Protein AF-A0A922ZWY3-F1 (afdb_monomer)

Sequence (122 aa):
MMSTFEQLGGADGIRAFVDELTVRIDADPVLGPMFAAVDLLLLNQHREQYFAAVLGGPEGYSGRGLREAHASLSLTDDAYDRFLRIVDETLTHLGANATAAIEVRALLERLRLVIVSPGPRA

Nearest PDB structures (foldseek):
  7tt9-assembly1_A  TM=9.669E-01  e=1.645E-06  Shewanella benthica KT99
  8tls-ass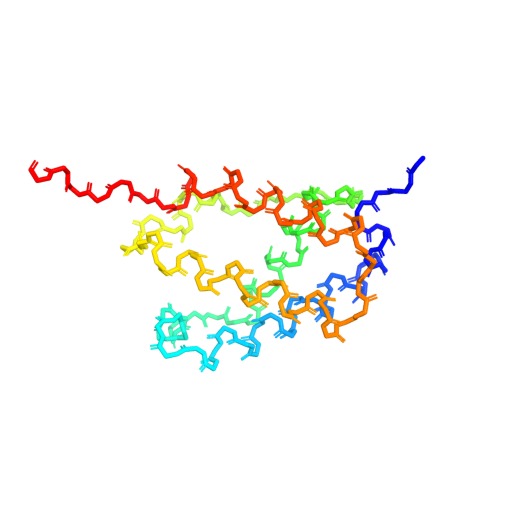embly2_B  TM=9.648E-01  e=1.645E-06  Shewanella benthica KT99
  8uzu-assembly1_D  TM=9.675E-01  e=1.823E-06  Shewanella benthica KT99
  8ugz-assembly1_B  TM=9.674E-01  e=3.209E-06  Shewanella benthica KT99
  8ugz-assembly1_A  TM=9.659E-01  e=3.209E-06  Shewanella benthica KT99

Solvent-accessible surface area (backbone atoms only — not comparable to full-atom values): 6994 Å² total; per-residue (Å²): 134,84,38,49,22,58,63,48,54,34,72,66,28,41,45,54,48,47,56,52,40,48,57,55,40,57,70,32,90,75,58,20,71,78,47,75,88,53,64,60,70,64,48,46,55,53,48,35,39,42,52,34,27,78,30,61,37,97,52,78,64,83,72,79,55,63,42,70,74,32,64,87,50,91,44,44,71,71,59,49,52,52,51,52,51,49,49,54,53,40,37,56,73,73,63,48,48,71,68,43,48,52,52,53,49,57,51,53,58,66,44,40,80,52,42,37,56,83,67,83,82,126

pLDDT: mean 92.51, std 10.66, range [39.66, 98.69]

Radius of gyration: 14.21 Å; Cα contacts (8 Å, |Δi|>4): 113; chains: 1; bounding box: 39×29×36 Å

Mean predicted aligned error: 3.7 Å

Foldseek 3Di:
DDFLCVLLPHLVSLLLLLVQLLVLQCPDPVRNVVCPPPPSVVVSVLSSQPCCQVRDHPHHHDDDDQLVVQVVPQDDPVNLVSSLVSSLVSCVVSVRDPVSNVVVSVVSVVCCPSRNDPDPDD

Secondary structure (DSSP, 8-state):
---HHHHTTHHHHHHHHHHHHHHHHHHSTTTGGGGTTS-HHHHHHHHHHHHHHHTT-SSPP-S--HHHHHTTS---HHHHHHHHHHHHHHHHHTT--HHHHHHHHHHHHHHHHHHSPPPP--

Structure (mmCIF, N/CA/C/O backbone):
data_AF-A0A922ZWY3-F1
#
_entry.id   AF-A0A922ZWY3-F1
#
loop_
_atom_site.group_PDB
_atom_site.id
_atom_site.type_symbol
_atom_site.label_atom_id
_atom_site.label_alt_id
_atom_site.label_comp_id
_atom_site.label_asym_id
_atom_site.label_entity_id
_atom_site.label_seq_id
_atom_site.pdbx_PDB_ins_code
_atom_site.Cartn_x
_atom_site.Cartn_y
_atom_site.Cartn_z
_atom_site.occupancy
_atom_site.B_iso_or_equiv
_atom_site.auth_seq_id
_atom_site.auth_comp_id
_atom_site.auth_asym_id
_atom_site.auth_atom_id
_atom_site.pdbx_PDB_model_num
ATOM 1 N N . MET A 1 1 ? -9.705 7.623 20.790 1.00 76.38 1 MET A N 1
ATOM 2 C CA . MET A 1 1 ? -9.785 7.847 19.331 1.00 76.38 1 MET A CA 1
ATOM 3 C C . MET A 1 1 ? -9.458 6.516 18.683 1.00 76.38 1 MET A C 1
ATOM 5 O O . MET A 1 1 ? -8.556 5.867 19.195 1.00 76.38 1 MET A O 1
ATOM 9 N N . MET A 1 2 ? -10.224 6.084 17.679 1.00 88.56 2 MET A N 1
ATOM 10 C CA . MET A 1 2 ? -10.000 4.788 17.021 1.00 88.56 2 MET A CA 1
ATOM 11 C C . MET A 1 2 ? -8.757 4.858 16.129 1.00 88.56 2 MET A C 1
ATOM 13 O O . MET A 1 2 ? -8.528 5.894 15.498 1.00 88.56 2 MET A O 1
ATOM 17 N N . SER A 1 3 ? -7.967 3.788 16.072 1.00 96.25 3 SER A N 1
ATOM 18 C CA . SER A 1 3 ? -6.816 3.711 15.165 1.00 96.25 3 SER A CA 1
ATOM 19 C C . SER A 1 3 ? -7.267 3.648 13.703 1.00 96.25 3 SER A C 1
ATOM 21 O O . SER A 1 3 ? -8.408 3.287 13.407 1.00 96.25 3 SER A O 1
ATOM 23 N N . THR A 1 4 ? -6.384 3.988 12.761 1.00 97.31 4 THR A N 1
ATOM 24 C CA . THR A 1 4 ? -6.675 3.853 11.324 1.00 97.31 4 THR A CA 1
ATOM 25 C C . THR A 1 4 ? -7.004 2.401 10.967 1.00 97.31 4 THR A C 1
ATOM 27 O O . THR A 1 4 ? -7.908 2.147 10.179 1.00 97.31 4 THR A O 1
ATOM 30 N N . PHE A 1 5 ? -6.330 1.440 11.607 1.00 97.88 5 PHE A N 1
ATOM 31 C CA . PHE A 1 5 ? -6.639 0.014 11.512 1.00 97.88 5 PHE A CA 1
ATOM 32 C C . PHE A 1 5 ? -8.096 -0.291 11.890 1.00 97.88 5 PHE A C 1
ATOM 34 O O . PHE A 1 5 ? -8.812 -0.921 11.114 1.00 97.88 5 PHE A O 1
ATOM 41 N N . GLU A 1 6 ? -8.571 0.192 13.042 1.00 97.56 6 GLU A N 1
ATOM 42 C CA . GLU A 1 6 ? -9.967 0.006 13.465 1.00 97.56 6 GLU A CA 1
ATOM 43 C C . GLU A 1 6 ? -10.948 0.703 12.512 1.00 97.56 6 GLU A C 1
ATOM 45 O O . GLU A 1 6 ? -11.990 0.144 12.173 1.00 97.56 6 GLU A O 1
ATOM 50 N N . GLN A 1 7 ? -10.599 1.899 12.031 1.00 96.81 7 GLN A N 1
ATOM 51 C CA . GLN A 1 7 ? -11.409 2.659 11.077 1.00 96.81 7 GLN A CA 1
ATOM 52 C C . GLN A 1 7 ? -11.548 1.979 9.708 1.00 96.81 7 GLN A C 1
ATOM 54 O O . GLN A 1 7 ? -12.547 2.203 9.025 1.00 96.81 7 GLN A O 1
ATOM 59 N N . LEU A 1 8 ? -10.568 1.165 9.309 1.00 97.12 8 LEU A N 1
ATOM 60 C CA . LEU A 1 8 ? -10.614 0.362 8.087 1.00 97.12 8 LEU A CA 1
ATOM 61 C C . LEU A 1 8 ? -11.337 -0.978 8.271 1.00 97.12 8 LEU A C 1
ATOM 63 O O . LEU A 1 8 ? -11.495 -1.698 7.294 1.00 97.12 8 LEU A O 1
ATOM 67 N N . GLY A 1 9 ? -11.801 -1.312 9.480 1.00 96.88 9 GLY A N 1
ATOM 68 C CA . GLY A 1 9 ? -12.486 -2.579 9.762 1.00 96.88 9 GLY A CA 1
ATOM 69 C C . GLY A 1 9 ? -11.584 -3.660 10.362 1.00 96.88 9 GLY A C 1
ATOM 70 O O . GLY A 1 9 ? -11.920 -4.842 10.319 1.00 96.88 9 GLY A O 1
ATOM 71 N N . GLY A 1 10 ? -10.438 -3.280 10.928 1.00 97.38 10 GLY A N 1
ATOM 72 C CA . GLY A 1 10 ? -9.515 -4.205 11.575 1.00 97.38 10 GLY A CA 1
ATOM 73 C C . GLY A 1 10 ? -8.886 -5.195 10.594 1.00 97.38 10 GLY A C 1
ATOM 74 O O . GLY A 1 10 ? -8.611 -4.856 9.445 1.00 97.38 10 GLY A O 1
ATOM 75 N N . ALA A 1 11 ? -8.637 -6.425 11.047 1.00 97.19 11 ALA A N 1
ATOM 76 C CA . ALA A 1 11 ? -7.905 -7.425 10.267 1.00 97.19 11 ALA A CA 1
ATOM 77 C C . ALA A 1 11 ? -8.601 -7.767 8.939 1.00 97.19 11 ALA A C 1
ATOM 79 O O . ALA A 1 11 ? -7.946 -7.795 7.899 1.00 97.19 11 ALA A O 1
ATOM 80 N N . ASP A 1 12 ? -9.925 -7.947 8.959 1.00 97.94 12 ASP A N 1
ATOM 81 C CA . ASP A 1 12 ? -10.707 -8.245 7.753 1.00 97.94 12 ASP A CA 1
ATOM 82 C C . ASP A 1 12 ? -10.676 -7.076 6.759 1.00 97.94 12 ASP A C 1
ATOM 84 O O . ASP A 1 12 ? -10.556 -7.279 5.551 1.00 97.94 12 ASP A O 1
ATOM 88 N N . GLY A 1 13 ? -10.708 -5.845 7.273 1.00 98.12 13 GLY A N 1
ATOM 89 C CA . GLY A 1 13 ? -10.561 -4.629 6.480 1.00 98.12 13 GLY A CA 1
ATOM 90 C C . GLY A 1 13 ? -9.198 -4.501 5.804 1.00 98.12 13 GLY A C 1
ATOM 91 O O . GLY A 1 13 ? -9.115 -4.198 4.614 1.00 98.12 13 GLY A O 1
ATOM 92 N N . ILE A 1 14 ? -8.119 -4.786 6.539 1.00 98.38 14 ILE A N 1
ATOM 93 C CA . ILE A 1 14 ? -6.758 -4.803 5.988 1.00 98.38 14 ILE A CA 1
ATOM 94 C C . ILE A 1 14 ? -6.603 -5.891 4.929 1.00 98.38 14 ILE A C 1
ATOM 96 O O . ILE A 1 14 ? -6.012 -5.633 3.882 1.00 98.38 14 ILE A O 1
ATOM 100 N N . ARG A 1 15 ? -7.156 -7.082 5.166 1.00 98.31 15 ARG A N 1
ATOM 101 C CA . ARG A 1 15 ? -7.142 -8.164 4.182 1.00 98.31 15 ARG A CA 1
ATOM 102 C C . ARG A 1 15 ? -7.858 -7.760 2.896 1.00 98.31 15 ARG A C 1
ATOM 104 O O . ARG A 1 15 ? -7.272 -7.860 1.825 1.00 98.31 15 ARG A O 1
ATOM 111 N N . ALA A 1 16 ? -9.075 -7.222 3.003 1.00 98.50 16 ALA A N 1
ATOM 112 C CA . ALA A 1 16 ? -9.819 -6.724 1.847 1.00 98.50 16 ALA A CA 1
ATOM 113 C C . ALA A 1 16 ? -9.047 -5.624 1.099 1.00 98.50 16 ALA A C 1
ATOM 115 O O . ALA A 1 16 ? -8.996 -5.630 -0.130 1.00 98.50 16 ALA A O 1
ATOM 116 N N . PHE A 1 17 ? -8.397 -4.715 1.833 1.00 98.50 17 PHE A N 1
ATOM 117 C CA . PHE A 1 17 ? -7.520 -3.697 1.261 1.00 98.50 17 PHE A CA 1
ATOM 118 C C . PHE A 1 17 ? -6.346 -4.301 0.487 1.00 98.50 17 PHE A C 1
ATOM 120 O O . PHE A 1 17 ? -6.100 -3.887 -0.642 1.00 98.50 17 PHE A O 1
ATOM 127 N N . VAL A 1 18 ? -5.636 -5.280 1.047 1.00 98.44 18 VAL A N 1
ATOM 128 C CA . VAL A 1 18 ? -4.471 -5.901 0.399 1.00 98.44 18 VAL A CA 1
ATOM 129 C C . VAL A 1 18 ? -4.865 -6.745 -0.813 1.00 98.44 18 VAL A C 1
ATOM 131 O O . VAL A 1 18 ? -4.189 -6.666 -1.844 1.00 98.44 18 VAL A O 1
ATOM 134 N N . ASP A 1 19 ? -5.946 -7.516 -0.718 1.00 98.25 19 ASP A N 1
ATOM 135 C CA . ASP A 1 19 ? -6.458 -8.333 -1.822 1.00 98.25 19 ASP A CA 1
ATOM 136 C C . ASP A 1 19 ? -6.811 -7.447 -3.022 1.00 98.25 19 ASP A C 1
ATOM 138 O O . ASP A 1 19 ? -6.327 -7.648 -4.138 1.00 98.25 19 ASP A O 1
ATOM 142 N N . GLU A 1 20 ? -7.577 -6.390 -2.775 1.00 98.56 20 GLU A N 1
ATOM 143 C CA . GLU A 1 20 ? -8.027 -5.476 -3.814 1.00 98.56 20 GLU A CA 1
ATOM 144 C C . GLU A 1 20 ? -6.877 -4.599 -4.362 1.00 98.56 20 GLU A C 1
ATOM 146 O O . GLU A 1 20 ? -6.783 -4.347 -5.569 1.00 98.56 20 GLU A O 1
ATOM 151 N N . LEU A 1 21 ? -5.941 -4.184 -3.500 1.00 98.12 21 LEU A N 1
ATOM 152 C CA . LEU A 1 21 ? -4.714 -3.497 -3.909 1.00 98.12 21 LEU A CA 1
ATOM 153 C C . LEU A 1 21 ? -3.885 -4.367 -4.862 1.00 98.12 21 LEU A C 1
ATOM 155 O O . LEU A 1 21 ? -3.320 -3.866 -5.834 1.00 98.12 21 LEU A O 1
ATOM 159 N N . THR A 1 22 ? -3.822 -5.672 -4.596 1.00 97.31 22 THR A N 1
ATOM 160 C CA . THR A 1 22 ? -3.071 -6.633 -5.411 1.00 97.31 22 THR A CA 1
ATOM 161 C C . THR A 1 22 ? -3.655 -6.740 -6.811 1.00 97.31 22 THR A C 1
ATOM 163 O O . THR A 1 22 ? -2.904 -6.642 -7.779 1.00 97.31 22 THR A O 1
ATOM 166 N N . VAL A 1 23 ? -4.982 -6.847 -6.923 1.00 97.75 23 VAL A N 1
ATOM 167 C CA . VAL A 1 23 ? -5.684 -6.880 -8.214 1.00 97.75 23 VAL A CA 1
ATOM 168 C C . VAL A 1 23 ? -5.391 -5.621 -9.035 1.00 97.75 23 VAL A C 1
ATOM 170 O O . VAL A 1 23 ? -5.070 -5.712 -10.219 1.00 97.75 23 VAL A O 1
ATOM 173 N N . ARG A 1 24 ? -5.445 -4.433 -8.416 1.00 98.38 24 ARG A N 1
ATOM 174 C CA . ARG A 1 24 ? -5.165 -3.172 -9.124 1.00 98.38 24 ARG A CA 1
ATOM 175 C C . ARG A 1 24 ? -3.701 -3.017 -9.536 1.00 98.38 24 ARG A C 1
ATOM 177 O O . ARG A 1 24 ? -3.440 -2.487 -10.612 1.00 98.38 24 ARG A O 1
ATOM 184 N N . ILE A 1 25 ? -2.756 -3.441 -8.694 1.00 97.25 25 ILE A N 1
ATOM 185 C CA . ILE A 1 25 ? -1.322 -3.390 -9.016 1.00 97.25 25 ILE A CA 1
ATOM 186 C C . ILE A 1 25 ? -1.000 -4.319 -10.186 1.00 97.25 25 ILE A C 1
ATOM 188 O O . ILE A 1 25 ? -0.288 -3.902 -11.095 1.00 97.25 25 ILE A O 1
ATOM 192 N N . ASP A 1 26 ? -1.525 -5.545 -10.170 1.00 96.00 26 ASP A N 1
ATOM 193 C CA . ASP A 1 26 ? -1.307 -6.533 -11.232 1.00 96.00 26 ASP A CA 1
ATOM 194 C C . ASP A 1 26 ? -1.813 -6.030 -12.594 1.00 96.00 26 ASP A C 1
ATOM 196 O O . ASP A 1 26 ? -1.153 -6.202 -13.618 1.00 96.00 26 ASP A O 1
ATOM 200 N N . ALA A 1 27 ? -2.936 -5.305 -12.592 1.00 97.00 27 ALA A N 1
ATOM 201 C CA . ALA A 1 27 ? -3.509 -4.701 -13.790 1.00 97.00 27 ALA A CA 1
ATOM 202 C C . ALA A 1 27 ? -2.771 -3.439 -14.294 1.00 97.00 27 ALA A C 1
ATOM 204 O O . ALA A 1 27 ? -3.023 -3.006 -15.423 1.00 97.00 27 ALA A O 1
ATOM 205 N N . ASP A 1 28 ? -1.890 -2.814 -13.500 1.00 97.75 28 ASP A N 1
ATOM 206 C CA . ASP A 1 28 ? -1.148 -1.628 -13.945 1.00 97.75 28 ASP A CA 1
ATOM 207 C C . ASP A 1 28 ? 0.046 -2.033 -14.830 1.00 97.75 28 ASP A C 1
ATOM 209 O O . ASP A 1 28 ? 0.901 -2.815 -14.411 1.00 97.75 28 ASP A O 1
ATOM 213 N N . PRO A 1 29 ? 0.171 -1.471 -16.047 1.00 96.12 29 PRO A N 1
ATOM 214 C CA . PRO A 1 29 ? 1.189 -1.893 -17.010 1.00 96.12 29 PRO A CA 1
ATOM 215 C C . PRO A 1 29 ? 2.626 -1.524 -16.611 1.00 96.12 29 PRO A C 1
ATOM 217 O O . PRO A 1 29 ? 3.566 -2.013 -17.235 1.00 96.12 29 PRO A O 1
ATOM 220 N N . VAL A 1 30 ? 2.816 -0.647 -15.620 1.00 94.69 30 VAL A N 1
ATOM 221 C CA . VAL A 1 30 ? 4.136 -0.261 -15.102 1.00 94.69 30 VAL A CA 1
ATOM 222 C C . VAL A 1 30 ? 4.468 -1.065 -13.850 1.00 94.69 30 VAL A C 1
ATOM 224 O O . VAL A 1 30 ? 5.578 -1.582 -13.738 1.00 94.69 30 VAL A O 1
ATOM 227 N N . LEU A 1 31 ? 3.524 -1.179 -12.914 1.00 95.50 31 LEU A N 1
ATOM 228 C CA . LEU A 1 31 ? 3.757 -1.837 -11.629 1.00 95.50 31 LEU A CA 1
ATOM 229 C C . LEU A 1 31 ? 3.637 -3.359 -11.713 1.00 95.50 31 LEU A C 1
ATOM 231 O O . LEU A 1 31 ? 4.499 -4.047 -11.173 1.00 95.50 31 LEU A O 1
ATOM 235 N N . GLY A 1 32 ? 2.626 -3.886 -12.408 1.00 95.50 32 GLY A N 1
ATOM 236 C CA . GLY A 1 32 ? 2.350 -5.322 -12.514 1.00 95.50 32 GLY A CA 1
ATOM 237 C C . GLY A 1 32 ? 3.573 -6.159 -12.913 1.00 95.50 32 GLY A C 1
ATOM 238 O O . GLY A 1 32 ? 3.925 -7.093 -12.186 1.00 95.50 32 GLY A O 1
ATOM 239 N N . PRO A 1 33 ? 4.325 -5.791 -13.973 1.00 94.56 33 PRO A N 1
ATOM 240 C CA . PRO A 1 33 ? 5.526 -6.524 -14.378 1.00 94.56 33 PRO A CA 1
ATOM 241 C C . PRO A 1 33 ? 6.604 -6.661 -13.289 1.00 94.56 33 PRO A C 1
ATOM 243 O O . PRO A 1 33 ? 7.382 -7.613 -13.326 1.00 94.56 33 PRO A O 1
ATOM 246 N N . MET A 1 34 ? 6.651 -5.759 -12.300 1.00 91.62 34 MET A N 1
ATOM 247 C CA . MET A 1 34 ? 7.610 -5.832 -11.186 1.00 91.62 34 MET A CA 1
ATOM 248 C C . MET A 1 34 ? 7.323 -7.001 -10.230 1.00 91.62 34 MET A C 1
ATOM 250 O O . MET A 1 34 ? 8.208 -7.406 -9.476 1.00 91.62 34 MET A O 1
ATOM 254 N N . PHE A 1 35 ? 6.109 -7.559 -10.265 1.00 90.69 35 PHE A N 1
ATOM 255 C CA . PHE A 1 35 ? 5.661 -8.637 -9.382 1.00 90.69 35 PHE A CA 1
ATOM 256 C C . PHE A 1 35 ? 5.613 -10.012 -10.062 1.00 90.69 35 PHE A C 1
ATOM 258 O O . PHE A 1 35 ? 5.315 -11.000 -9.398 1.00 90.69 35 PHE A O 1
ATOM 265 N N . ALA A 1 36 ? 5.974 -10.115 -11.347 1.00 88.81 36 ALA A N 1
ATOM 266 C CA . ALA A 1 36 ? 5.817 -11.335 -12.149 1.00 88.81 36 ALA A CA 1
ATOM 267 C C . ALA A 1 36 ? 6.536 -12.584 -11.592 1.00 88.81 36 ALA A C 1
ATOM 269 O O . ALA A 1 36 ? 6.130 -13.708 -11.874 1.00 88.81 36 ALA A O 1
ATOM 270 N N . ALA A 1 37 ? 7.607 -12.399 -10.815 1.00 88.69 37 ALA A N 1
ATOM 271 C CA . ALA A 1 37 ? 8.377 -13.483 -10.195 1.00 88.69 37 ALA A CA 1
ATOM 272 C C . ALA A 1 37 ? 8.197 -13.561 -8.667 1.00 88.69 37 ALA A C 1
ATOM 274 O O . ALA A 1 37 ? 8.959 -14.253 -7.991 1.00 88.69 37 ALA A O 1
ATOM 275 N N . VAL A 1 38 ? 7.238 -12.819 -8.105 1.00 91.19 38 VAL A N 1
ATOM 276 C CA . VAL A 1 38 ? 7.005 -12.759 -6.661 1.00 91.19 38 VAL A CA 1
ATOM 277 C C . VAL A 1 38 ? 5.908 -13.742 -6.268 1.00 91.19 38 VAL A C 1
ATOM 279 O O . VAL A 1 38 ? 4.868 -13.824 -6.915 1.00 91.19 38 VAL A O 1
ATOM 282 N N . ASP A 1 39 ? 6.117 -14.463 -5.167 1.00 94.06 39 ASP A N 1
ATOM 283 C CA . ASP A 1 39 ? 5.048 -15.218 -4.516 1.00 94.06 39 ASP A CA 1
ATOM 284 C C . ASP A 1 39 ? 4.030 -14.232 -3.919 1.00 94.06 39 ASP A C 1
ATOM 286 O O . ASP A 1 39 ? 4.250 -13.651 -2.852 1.00 94.06 39 ASP A O 1
ATOM 290 N N . LEU A 1 40 ? 2.931 -14.004 -4.645 1.00 93.00 40 LEU A N 1
ATOM 291 C CA . LEU A 1 40 ? 1.890 -13.053 -4.256 1.00 93.00 40 LEU A CA 1
ATOM 292 C C . LEU A 1 40 ? 1.168 -13.465 -2.971 1.00 93.00 40 LEU A C 1
ATOM 294 O O . LEU A 1 40 ? 0.758 -12.592 -2.210 1.00 93.00 40 LEU A O 1
ATOM 298 N N . LEU A 1 41 ? 1.052 -14.766 -2.691 1.00 93.88 41 LEU A N 1
ATOM 299 C CA . LEU A 1 41 ? 0.414 -15.239 -1.466 1.00 93.88 41 LEU A CA 1
ATOM 300 C C . LEU A 1 41 ? 1.253 -14.837 -0.251 1.00 93.88 41 LEU A C 1
ATOM 302 O O . LEU A 1 41 ? 0.737 -14.238 0.694 1.00 93.88 41 LEU A O 1
ATOM 306 N N . LEU A 1 42 ? 2.556 -15.119 -0.296 1.00 93.88 42 LEU A N 1
ATOM 307 C CA . LEU A 1 42 ? 3.475 -14.730 0.771 1.00 93.88 42 LEU A CA 1
ATOM 308 C C . LEU A 1 42 ? 3.612 -13.204 0.873 1.00 93.88 42 LEU A C 1
ATOM 310 O O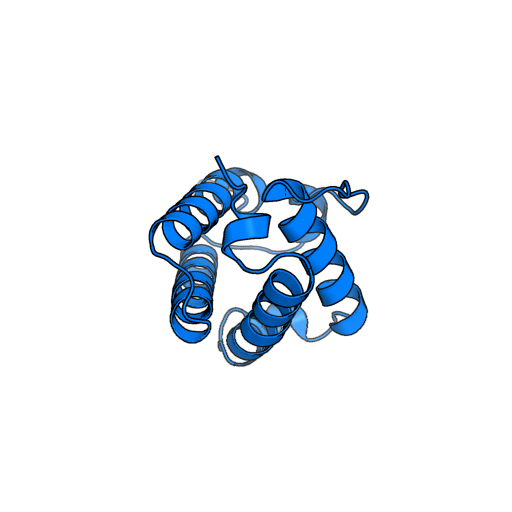 . LEU A 1 42 ? 3.709 -12.648 1.968 1.00 93.88 42 LEU A O 1
ATOM 314 N N . LEU A 1 43 ? 3.618 -12.503 -0.262 1.00 94.31 43 LEU A N 1
ATOM 315 C CA . LEU A 1 43 ? 3.681 -11.046 -0.280 1.00 94.31 43 LEU A CA 1
ATOM 316 C C . LEU A 1 43 ? 2.447 -10.412 0.367 1.00 94.31 43 LEU A C 1
ATOM 318 O O . LEU A 1 43 ? 2.600 -9.455 1.126 1.00 94.31 43 LEU A O 1
ATOM 322 N N . ASN A 1 44 ? 1.250 -10.933 0.101 1.00 95.75 44 ASN A N 1
ATOM 323 C CA . ASN A 1 44 ? 0.019 -10.402 0.677 1.00 95.75 44 ASN A CA 1
ATOM 324 C C . ASN A 1 44 ? -0.022 -10.602 2.190 1.00 95.75 44 ASN A C 1
ATOM 326 O O . ASN A 1 44 ? -0.307 -9.647 2.904 1.00 95.75 44 ASN A O 1
ATOM 330 N N . GLN A 1 45 ? 0.423 -11.756 2.695 1.00 94.81 45 GLN A N 1
ATOM 331 C CA . GLN A 1 45 ? 0.584 -11.970 4.140 1.00 94.81 45 GLN A CA 1
ATOM 332 C C . GLN A 1 45 ? 1.519 -10.929 4.773 1.00 94.81 45 GLN A C 1
ATOM 334 O O . GLN A 1 45 ? 1.191 -10.329 5.797 1.00 94.81 45 GLN A O 1
ATOM 339 N N . HIS A 1 46 ? 2.665 -10.653 4.143 1.00 94.81 46 HIS A N 1
ATOM 340 C CA . HIS A 1 46 ? 3.578 -9.618 4.633 1.00 94.81 46 HIS A CA 1
ATOM 341 C C . HIS A 1 46 ? 2.980 -8.209 4.551 1.00 94.81 46 HIS A C 1
ATOM 343 O O . HIS A 1 46 ? 3.202 -7.405 5.455 1.00 94.81 46 HIS A O 1
ATOM 349 N N . ARG A 1 47 ? 2.229 -7.888 3.490 1.00 95.69 47 ARG A N 1
ATOM 350 C CA . ARG A 1 47 ? 1.545 -6.595 3.341 1.00 95.69 47 ARG A CA 1
ATOM 351 C C . ARG A 1 47 ? 0.476 -6.414 4.409 1.00 95.69 47 ARG A C 1
ATOM 353 O O . ARG A 1 47 ? 0.436 -5.353 5.018 1.00 95.69 47 ARG A O 1
ATOM 360 N N . GLU A 1 48 ? -0.338 -7.433 4.669 1.00 97.00 48 GLU A N 1
ATOM 361 C CA . GLU A 1 48 ? -1.357 -7.409 5.722 1.00 97.00 48 GLU A CA 1
ATOM 362 C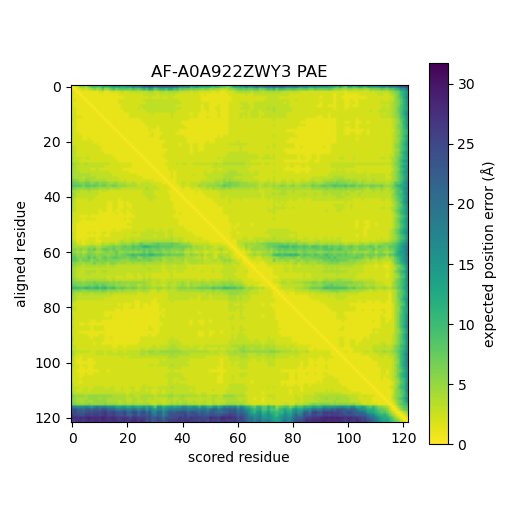 C . GLU A 1 48 ? -0.723 -7.145 7.087 1.00 97.00 48 GLU A C 1
ATOM 364 O O . GLU A 1 48 ? -1.134 -6.223 7.788 1.00 97.00 48 GLU A O 1
ATOM 369 N N . GLN A 1 49 ? 0.336 -7.884 7.431 1.00 96.19 49 GLN A N 1
ATOM 370 C CA . GLN A 1 49 ? 1.083 -7.673 8.673 1.00 96.19 49 GLN A CA 1
ATOM 371 C C . GLN A 1 49 ? 1.683 -6.268 8.748 1.00 96.19 49 GLN A C 1
ATOM 373 O O . GLN A 1 49 ? 1.584 -5.605 9.779 1.00 96.19 49 GLN A O 1
ATOM 378 N N . TYR A 1 50 ? 2.297 -5.803 7.656 1.00 96.38 50 TYR A N 1
ATOM 379 C CA . TYR A 1 50 ? 2.895 -4.477 7.594 1.00 96.38 50 TYR A CA 1
ATOM 380 C C . TYR A 1 50 ? 1.842 -3.392 7.816 1.00 96.38 50 TYR A C 1
ATOM 382 O O . TYR A 1 50 ? 2.000 -2.585 8.729 1.00 96.38 50 TYR A O 1
ATOM 390 N N . PHE A 1 51 ? 0.762 -3.395 7.027 1.00 97.06 51 PHE A N 1
ATOM 391 C CA . PHE A 1 51 ? -0.309 -2.404 7.109 1.00 97.06 51 PHE A CA 1
ATOM 392 C C . PHE A 1 51 ? -1.026 -2.444 8.455 1.00 97.06 51 PHE A C 1
ATOM 394 O O . PHE A 1 51 ? -1.248 -1.387 9.038 1.00 97.06 51 PHE A O 1
ATOM 401 N N . ALA A 1 52 ? -1.326 -3.630 8.990 1.00 97.06 52 ALA A N 1
ATOM 402 C CA . ALA A 1 52 ? -1.903 -3.747 10.322 1.00 97.06 52 ALA A CA 1
ATOM 403 C C . ALA A 1 52 ? -0.999 -3.084 11.372 1.00 97.06 52 ALA A C 1
ATOM 405 O O . ALA A 1 52 ? -1.466 -2.223 12.114 1.00 97.06 52 ALA A O 1
ATOM 406 N N . ALA A 1 53 ? 0.299 -3.398 11.379 1.00 96.25 53 ALA A N 1
ATOM 407 C CA . ALA A 1 53 ? 1.235 -2.854 12.359 1.00 96.25 53 ALA A CA 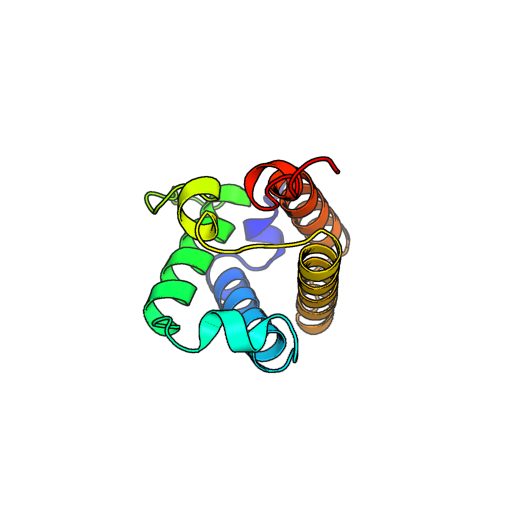1
ATOM 408 C C . ALA A 1 53 ? 1.363 -1.323 12.275 1.00 96.25 53 ALA A C 1
ATOM 410 O O . ALA A 1 53 ? 1.279 -0.623 13.284 1.00 96.25 53 ALA A O 1
ATOM 411 N N . VAL A 1 54 ? 1.546 -0.772 11.072 1.00 95.44 54 VAL A N 1
ATOM 412 C CA . VAL A 1 54 ? 1.783 0.674 10.895 1.00 95.44 54 VAL A CA 1
ATOM 413 C C . VAL A 1 54 ? 0.525 1.532 11.039 1.00 95.44 54 VAL A C 1
ATOM 415 O O . VAL A 1 54 ? 0.644 2.737 11.256 1.00 95.44 54 VAL A O 1
ATOM 418 N N . LEU A 1 55 ? -0.664 0.932 10.937 1.00 96.44 55 LEU A N 1
ATOM 419 C CA . LEU A 1 55 ? -1.955 1.609 11.103 1.00 96.44 55 LEU A CA 1
ATOM 420 C C . LEU A 1 55 ? -2.529 1.473 12.524 1.00 96.44 55 LEU A C 1
ATOM 422 O O . LEU A 1 55 ? -3.660 1.893 12.778 1.00 96.44 55 LEU A O 1
ATOM 426 N N . GLY A 1 56 ? -1.747 0.928 13.462 1.00 96.25 56 GLY A N 1
ATOM 427 C CA . GLY A 1 56 ? -2.113 0.828 14.876 1.00 96.25 56 GLY A CA 1
ATOM 428 C C . GLY A 1 56 ? -2.908 -0.427 15.232 1.00 96.25 56 GLY A C 1
ATOM 429 O O . GLY A 1 56 ? -3.703 -0.398 16.171 1.00 96.25 56 GLY A O 1
ATOM 430 N N . GLY A 1 57 ? -2.730 -1.508 14.473 1.00 95.50 57 GLY A N 1
ATOM 431 C CA . GLY A 1 57 ? -3.163 -2.847 14.852 1.00 95.50 57 GLY A CA 1
ATOM 432 C C . GLY A 1 57 ? -2.349 -3.410 16.028 1.00 95.50 57 GLY A C 1
ATOM 433 O O . 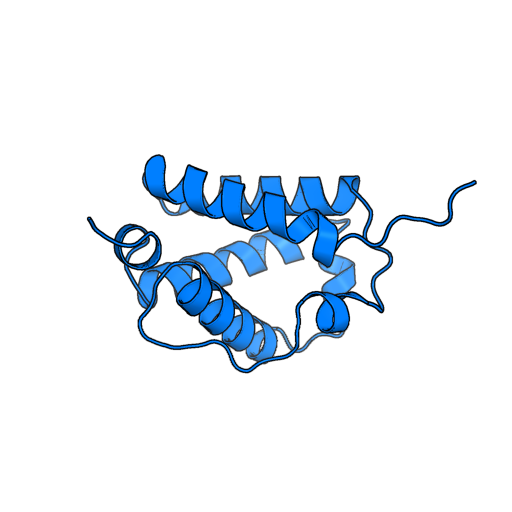GLY A 1 57 ? -1.300 -2.867 16.382 1.00 95.50 57 GLY A O 1
ATOM 434 N N . PRO A 1 58 ? -2.833 -4.492 16.662 1.00 90.88 58 PRO A N 1
ATOM 435 C CA . PRO A 1 58 ? -2.234 -5.036 17.884 1.00 90.88 58 PRO A CA 1
ATOM 436 C C . PRO A 1 58 ? -0.915 -5.782 17.642 1.00 90.88 58 PRO A C 1
ATOM 438 O O . PRO A 1 58 ? -0.105 -5.913 18.558 1.00 90.88 58 PRO A O 1
ATOM 441 N N . GLU A 1 59 ? -0.704 -6.265 16.418 1.00 88.25 59 GLU A N 1
ATOM 442 C CA . GLU A 1 59 ? 0.462 -7.056 16.035 1.00 88.25 59 GLU A CA 1
ATOM 443 C C . GLU A 1 59 ? 1.563 -6.172 15.440 1.00 88.25 59 GLU A C 1
ATOM 445 O O . GLU A 1 59 ? 1.301 -5.229 14.692 1.00 88.25 59 GLU A O 1
ATOM 450 N N . GLY A 1 60 ? 2.817 -6.499 15.753 1.00 86.50 60 GLY A N 1
ATOM 451 C CA . GLY A 1 60 ? 3.982 -5.862 15.144 1.00 86.50 60 GLY A CA 1
ATOM 452 C C . GLY A 1 60 ? 4.353 -6.483 13.794 1.00 86.50 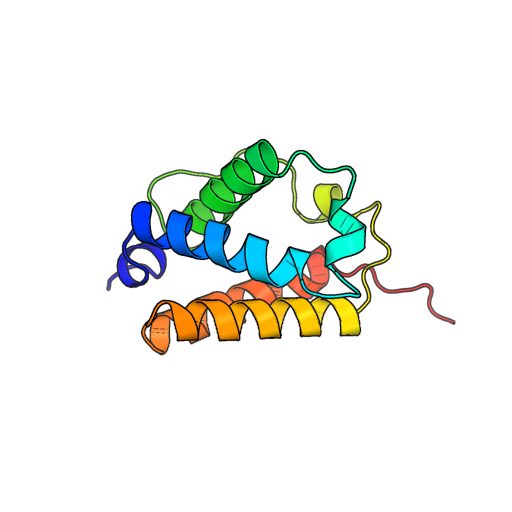60 GLY A C 1
ATOM 453 O O . GLY A 1 60 ? 4.004 -7.621 13.494 1.00 86.50 60 GLY A O 1
ATOM 454 N N . TYR A 1 61 ? 5.135 -5.754 12.997 1.00 88.75 61 TYR A N 1
ATOM 455 C CA . TYR A 1 61 ? 5.721 -6.272 11.760 1.00 88.75 61 TYR A CA 1
ATOM 456 C C . TYR A 1 61 ? 7.173 -6.709 11.992 1.00 88.75 61 TYR A C 1
ATOM 458 O O . TYR A 1 61 ? 7.992 -5.927 12.475 1.00 88.75 61 TYR A O 1
ATOM 466 N N . SER A 1 62 ? 7.495 -7.949 11.623 1.00 84.31 62 SER A N 1
ATOM 467 C CA . SER A 1 62 ? 8.826 -8.558 11.783 1.00 84.31 62 SER A CA 1
ATOM 468 C C . SER A 1 62 ? 9.496 -8.939 10.456 1.00 84.31 62 SER A C 1
ATOM 470 O O . SER A 1 62 ? 10.553 -9.569 10.456 1.00 84.31 62 SER A O 1
ATOM 472 N N . GLY A 1 63 ? 8.894 -8.569 9.322 1.00 85.38 63 GLY A N 1
ATOM 473 C CA . GLY A 1 63 ? 9.454 -8.835 7.999 1.00 85.38 63 GLY A CA 1
ATOM 474 C C . GLY A 1 63 ? 10.599 -7.888 7.6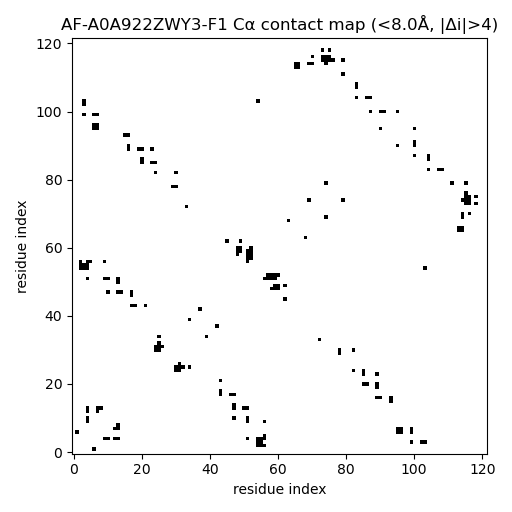20 1.00 85.38 63 GLY A C 1
ATOM 475 O O . GLY A 1 63 ? 11.037 -7.038 8.399 1.00 85.38 63 GLY A O 1
ATOM 476 N N . ARG A 1 64 ? 11.080 -8.017 6.377 1.00 85.75 64 ARG A N 1
ATOM 477 C CA . ARG A 1 64 ? 12.173 -7.185 5.840 1.00 85.75 64 ARG A CA 1
ATOM 478 C C . ARG A 1 64 ? 11.851 -5.697 5.927 1.00 85.75 64 ARG A C 1
ATOM 480 O O . ARG A 1 64 ? 10.707 -5.284 5.712 1.00 85.75 64 ARG A O 1
ATOM 487 N N . GLY A 1 65 ? 12.884 -4.886 6.148 1.00 90.00 65 GLY A N 1
ATOM 488 C CA . GLY A 1 65 ? 12.763 -3.434 6.072 1.00 90.00 65 GLY A CA 1
ATOM 489 C C . GLY A 1 65 ? 12.390 -2.981 4.658 1.00 90.00 65 GLY A C 1
ATOM 490 O O . GLY A 1 65 ? 12.855 -3.552 3.673 1.00 90.00 65 GLY A O 1
ATOM 491 N N . LEU A 1 66 ? 11.582 -1.923 4.541 1.00 92.19 66 LEU A N 1
ATOM 492 C CA . LEU A 1 66 ? 11.097 -1.444 3.241 1.00 92.19 66 LEU A CA 1
ATOM 493 C C . LEU A 1 66 ? 12.224 -1.113 2.260 1.00 92.19 66 LEU A C 1
ATOM 495 O O . LEU A 1 66 ? 12.127 -1.484 1.096 1.00 92.19 66 LEU A O 1
ATOM 499 N N . ARG A 1 67 ? 13.304 -0.468 2.718 1.00 90.88 67 ARG A N 1
ATOM 500 C CA . ARG A 1 67 ? 14.451 -0.161 1.850 1.00 90.88 67 ARG A CA 1
ATOM 501 C C . ARG A 1 67 ? 15.060 -1.431 1.266 1.00 90.88 67 ARG A C 1
ATOM 503 O O . ARG A 1 67 ? 15.294 -1.489 0.072 1.00 90.88 67 ARG A O 1
ATOM 510 N N . GLU A 1 68 ? 15.297 -2.439 2.100 1.00 91.00 68 GLU A N 1
ATOM 511 C CA . GLU A 1 68 ? 15.865 -3.720 1.673 1.00 91.00 68 GLU A CA 1
ATOM 512 C C . GLU A 1 68 ? 14.929 -4.445 0.699 1.00 91.00 68 GLU A C 1
ATOM 514 O O . GLU A 1 68 ? 15.369 -4.926 -0.341 1.00 91.00 68 GLU A O 1
ATOM 519 N N . ALA A 1 69 ? 13.628 -4.470 1.001 1.00 91.19 69 ALA A N 1
ATOM 520 C CA . ALA A 1 69 ? 12.627 -5.132 0.171 1.00 91.19 69 ALA A CA 1
ATOM 521 C C . ALA A 1 69 ? 12.494 -4.514 -1.233 1.00 91.19 69 ALA A C 1
ATOM 523 O O . ALA A 1 69 ? 12.173 -5.240 -2.172 1.00 91.19 69 ALA A O 1
ATOM 524 N N . HIS A 1 70 ? 12.761 -3.211 -1.380 1.00 92.38 70 HIS A N 1
ATOM 525 C CA . HIS A 1 70 ? 12.650 -2.484 -2.649 1.00 92.38 70 HIS A CA 1
ATOM 526 C C . HIS A 1 70 ? 14.011 -2.131 -3.278 1.00 92.38 70 HIS A C 1
ATOM 528 O O . HIS A 1 70 ? 14.037 -1.562 -4.363 1.00 92.38 70 HIS A O 1
ATOM 534 N N . ALA A 1 71 ? 15.144 -2.479 -2.653 1.00 88.75 71 ALA A N 1
ATOM 535 C CA . ALA A 1 71 ? 16.481 -2.035 -3.075 1.00 88.75 71 ALA A CA 1
ATOM 536 C C . ALA A 1 71 ? 16.879 -2.486 -4.488 1.00 88.75 71 ALA A C 1
ATOM 538 O O . ALA A 1 71 ? 17.636 -1.798 -5.168 1.00 88.75 71 ALA A O 1
ATOM 539 N N . SER A 1 72 ? 16.393 -3.648 -4.931 1.00 87.44 72 SER A N 1
ATOM 540 C CA . SER A 1 72 ? 16.651 -4.157 -6.281 1.00 87.44 72 SER A CA 1
ATOM 541 C C . SER A 1 72 ? 15.741 -3.538 -7.344 1.00 87.44 72 SER A C 1
ATOM 543 O O . SER A 1 72 ? 15.922 -3.814 -8.527 1.00 87.44 72 SER A O 1
ATOM 545 N N . LEU A 1 73 ? 14.747 -2.740 -6.944 1.00 85.88 73 LEU A N 1
ATOM 546 C CA . LEU A 1 73 ? 13.820 -2.082 -7.851 1.00 85.88 73 LEU A CA 1
ATOM 547 C C . LEU A 1 73 ? 14.326 -0.668 -8.145 1.00 85.88 73 LEU A C 1
ATOM 549 O O . LEU A 1 73 ? 14.534 0.140 -7.242 1.00 85.88 73 LEU A O 1
ATOM 553 N N . SER A 1 74 ? 14.477 -0.332 -9.423 1.00 83.94 74 SER A N 1
ATOM 554 C CA . SER A 1 74 ? 14.734 1.046 -9.858 1.00 83.94 74 SER A CA 1
ATOM 555 C C . SER A 1 74 ? 13.433 1.857 -9.868 1.00 83.94 74 SER A C 1
ATOM 557 O O . SER A 1 74 ? 12.984 2.309 -10.919 1.00 83.94 74 SER A O 1
ATOM 559 N N . LEU A 1 75 ? 12.787 1.982 -8.703 1.00 90.44 75 LEU A N 1
ATOM 560 C CA . LEU A 1 75 ? 11.534 2.724 -8.563 1.00 90.44 75 LEU A CA 1
ATOM 561 C C . LEU A 1 75 ? 11.769 4.216 -8.789 1.00 90.44 75 LEU A C 1
ATOM 563 O O . LEU A 1 75 ? 12.655 4.814 -8.183 1.00 90.44 75 LEU A O 1
ATOM 567 N N . THR A 1 76 ? 10.942 4.802 -9.648 1.00 92.31 76 THR A N 1
ATOM 568 C CA . THR A 1 76 ? 10.892 6.242 -9.898 1.00 92.31 76 THR A CA 1
ATOM 569 C C . THR A 1 76 ? 9.768 6.883 -9.092 1.00 92.31 76 THR A C 1
ATOM 571 O O . THR A 1 76 ? 8.840 6.203 -8.646 1.00 92.31 76 THR A O 1
ATOM 574 N N . ASP A 1 77 ? 9.814 8.208 -8.957 1.00 94.00 77 ASP A N 1
ATOM 575 C CA . ASP A 1 77 ? 8.708 8.972 -8.380 1.00 94.00 77 ASP A CA 1
ATOM 576 C C . ASP A 1 77 ? 7.394 8.747 -9.139 1.00 94.00 77 ASP A C 1
ATOM 578 O O . ASP A 1 77 ? 6.373 8.517 -8.501 1.00 94.00 77 ASP A O 1
ATOM 582 N N . ASP A 1 78 ? 7.431 8.687 -10.473 1.00 95.12 78 ASP A N 1
ATOM 583 C CA . ASP A 1 78 ? 6.243 8.424 -11.296 1.00 95.12 78 ASP A CA 1
ATOM 584 C C . ASP A 1 78 ? 5.620 7.045 -11.015 1.00 95.12 78 ASP A C 1
ATOM 586 O O . ASP A 1 78 ? 4.396 6.900 -10.975 1.00 95.12 78 ASP A O 1
ATOM 590 N N . ALA A 1 79 ? 6.447 6.009 -10.820 1.00 94.94 79 ALA A N 1
ATOM 591 C CA . ALA A 1 79 ? 5.960 4.682 -10.444 1.00 94.94 79 ALA A CA 1
ATOM 592 C C . ALA A 1 79 ? 5.341 4.704 -9.037 1.00 94.94 79 ALA A C 1
ATOM 594 O O . ALA A 1 79 ? 4.303 4.085 -8.801 1.00 94.94 79 ALA A O 1
ATOM 595 N N . TYR A 1 80 ? 5.935 5.463 -8.115 1.00 96.62 80 TYR A N 1
ATOM 596 C CA . TYR A 1 80 ? 5.398 5.623 -6.770 1.00 96.62 80 TYR A CA 1
ATOM 597 C C . TYR A 1 80 ? 4.065 6.387 -6.761 1.00 96.62 80 TYR A C 1
ATOM 599 O O . TYR A 1 80 ? 3.123 5.962 -6.096 1.00 96.62 80 TYR A O 1
ATOM 607 N N . ASP A 1 81 ? 3.924 7.451 -7.554 1.00 97.69 81 ASP A N 1
ATOM 608 C CA . ASP A 1 81 ? 2.662 8.193 -7.678 1.00 97.69 81 ASP A CA 1
ATOM 609 C C . ASP A 1 81 ? 1.542 7.331 -8.272 1.00 97.69 81 ASP A C 1
ATOM 611 O O . ASP A 1 81 ? 0.390 7.416 -7.837 1.00 97.69 81 ASP A O 1
ATOM 615 N N . ARG A 1 82 ? 1.868 6.437 -9.216 1.00 97.94 82 ARG A N 1
ATOM 616 C CA . ARG A 1 82 ? 0.914 5.426 -9.707 1.00 97.94 82 ARG A CA 1
ATOM 617 C C . ARG A 1 82 ? 0.442 4.504 -8.590 1.00 97.94 82 ARG A C 1
ATOM 619 O O . ARG A 1 82 ? -0.757 4.245 -8.498 1.00 97.94 82 ARG A O 1
ATOM 626 N N . PHE A 1 83 ? 1.361 4.038 -7.746 1.00 97.88 83 PHE A N 1
ATOM 627 C CA . PHE A 1 83 ? 1.025 3.211 -6.590 1.00 97.88 83 PHE A CA 1
ATOM 628 C C . PHE A 1 83 ? 0.114 3.965 -5.610 1.00 97.88 83 PHE A C 1
ATOM 630 O O . PHE A 1 83 ? -0.909 3.423 -5.197 1.00 97.88 83 PHE A O 1
ATOM 637 N N . LEU A 1 84 ? 0.416 5.229 -5.298 1.00 98.31 84 LEU A N 1
ATOM 638 C CA . LEU A 1 84 ? -0.420 6.052 -4.418 1.00 98.31 84 LEU A CA 1
ATOM 639 C C . LEU A 1 84 ? -1.833 6.260 -4.978 1.00 98.31 84 LEU A C 1
ATOM 641 O O . LEU A 1 84 ? -2.802 6.129 -4.235 1.00 98.31 84 LEU A O 1
ATOM 645 N N . ARG A 1 85 ? -1.968 6.505 -6.288 1.00 98.56 85 ARG A N 1
ATOM 646 C CA . ARG A 1 85 ? -3.280 6.591 -6.949 1.00 98.56 85 ARG A CA 1
ATOM 647 C C . ARG A 1 85 ? -4.067 5.286 -6.811 1.00 98.56 85 ARG A C 1
ATOM 649 O O . ARG A 1 85 ? -5.249 5.317 -6.484 1.00 98.56 85 ARG A O 1
ATOM 656 N N . ILE A 1 86 ? -3.419 4.143 -7.035 1.00 98.69 86 ILE A N 1
ATOM 657 C CA . ILE A 1 86 ? -4.048 2.826 -6.866 1.00 98.69 86 ILE A CA 1
ATOM 658 C C . ILE A 1 86 ? -4.513 2.617 -5.415 1.00 98.69 86 ILE A C 1
ATOM 660 O O . ILE A 1 86 ? -5.588 2.056 -5.187 1.00 98.69 86 ILE A O 1
ATOM 664 N N . VAL A 1 87 ? -3.745 3.083 -4.428 1.00 98.56 87 VAL A N 1
ATOM 665 C CA . VAL A 1 87 ? -4.153 3.038 -3.018 1.00 98.56 87 VAL A CA 1
ATOM 666 C C . VAL A 1 87 ? -5.396 3.894 -2.773 1.00 98.56 87 VAL A C 1
ATOM 668 O O . VAL A 1 87 ? -6.346 3.396 -2.170 1.00 98.56 87 VAL A O 1
ATOM 671 N N . ASP A 1 88 ? -5.435 5.134 -3.271 1.00 98.50 88 ASP A N 1
ATOM 672 C CA . ASP A 1 88 ? -6.607 6.011 -3.125 1.00 98.50 88 ASP A CA 1
ATOM 673 C C . ASP A 1 88 ? -7.863 5.383 -3.757 1.00 98.50 88 ASP A C 1
ATOM 675 O O . ASP A 1 88 ? -8.941 5.374 -3.155 1.00 98.50 88 ASP A O 1
ATOM 679 N N . GLU A 1 89 ? -7.724 4.819 -4.961 1.00 98.50 89 GLU A N 1
ATOM 680 C CA . GLU A 1 89 ? -8.795 4.109 -5.670 1.00 98.50 89 GLU A CA 1
ATOM 681 C C . GLU A 1 89 ? -9.281 2.890 -4.878 1.00 98.50 89 GLU A C 1
ATOM 683 O O . GLU A 1 89 ? -10.483 2.635 -4.815 1.00 98.50 89 GLU A O 1
ATOM 688 N N . THR A 1 90 ? -8.365 2.175 -4.223 1.00 98.69 90 THR A N 1
ATOM 689 C CA . THR A 1 90 ? -8.684 1.005 -3.394 1.00 98.69 90 THR A CA 1
ATOM 690 C C . THR A 1 90 ? -9.445 1.369 -2.137 1.00 98.69 90 THR A C 1
ATOM 692 O O . THR A 1 90 ? -10.485 0.778 -1.850 1.00 98.69 90 THR A O 1
ATOM 695 N N . LEU A 1 91 ? -8.983 2.385 -1.417 1.00 98.25 91 LEU A N 1
ATOM 696 C CA . LEU A 1 91 ? -9.665 2.879 -0.225 1.00 98.25 91 LEU A CA 1
ATOM 697 C C . LEU A 1 91 ? -11.060 3.412 -0.571 1.00 98.25 91 LEU A C 1
ATOM 699 O O . LEU A 1 91 ? -12.023 3.133 0.142 1.00 98.25 91 LEU A O 1
ATOM 703 N N . THR A 1 92 ? -11.184 4.112 -1.701 1.00 98.19 92 THR A N 1
ATOM 704 C CA . THR A 1 92 ? -12.472 4.608 -2.203 1.00 98.19 92 THR A CA 1
ATOM 705 C C . THR A 1 92 ? -13.414 3.457 -2.549 1.00 98.19 92 THR A C 1
ATOM 707 O O . THR A 1 92 ? -14.576 3.478 -2.146 1.00 98.19 92 THR A O 1
ATOM 710 N N . HIS A 1 93 ? -12.927 2.437 -3.262 1.00 98.00 93 HIS A N 1
ATOM 711 C CA . HIS A 1 93 ? -13.725 1.271 -3.644 1.00 98.00 93 HIS A CA 1
ATOM 712 C C . HIS A 1 93 ? -14.275 0.512 -2.431 1.00 98.00 93 HIS A C 1
ATOM 714 O O . HIS A 1 93 ? -15.434 0.106 -2.433 1.00 98.00 93 HIS A O 1
ATOM 720 N N . LEU A 1 94 ? -13.465 0.376 -1.381 1.00 97.81 94 LEU A N 1
ATOM 721 C CA . LEU A 1 94 ? -13.846 -0.301 -0.140 1.00 97.81 94 LEU A CA 1
ATOM 722 C C . LEU A 1 94 ? -14.695 0.570 0.799 1.00 97.81 94 LEU A C 1
ATOM 724 O O . LEU A 1 94 ? -15.076 0.118 1.876 1.00 97.81 94 LEU A O 1
ATOM 728 N N . GLY A 1 95 ? -15.006 1.811 0.412 1.00 97.38 95 GLY A N 1
ATOM 729 C CA . GLY A 1 95 ? -15.822 2.715 1.220 1.00 97.38 95 GLY A CA 1
ATOM 730 C C . GLY A 1 95 ? -15.124 3.193 2.494 1.00 97.38 95 GLY A C 1
ATOM 731 O O . GLY A 1 95 ? -15.798 3.491 3.482 1.00 97.38 95 GLY A O 1
ATOM 732 N N . ALA A 1 96 ? -13.789 3.266 2.492 1.00 97.12 96 ALA A N 1
ATOM 733 C CA . ALA A 1 96 ? -13.035 3.805 3.615 1.00 97.12 96 ALA A CA 1
ATOM 734 C C . ALA A 1 96 ? -13.470 5.248 3.909 1.00 97.12 96 ALA A C 1
ATOM 736 O O . ALA A 1 96 ? -13.703 6.056 3.005 1.00 97.12 96 ALA A O 1
ATOM 737 N N . ASN A 1 97 ? -13.562 5.593 5.193 1.00 95.12 97 ASN A N 1
ATOM 738 C CA . ASN A 1 97 ? -13.876 6.963 5.574 1.00 95.12 97 ASN A CA 1
ATOM 739 C C . ASN A 1 97 ? -12.710 7.913 5.216 1.00 95.12 97 ASN A C 1
ATOM 741 O O . ASN A 1 97 ? -11.550 7.502 5.131 1.00 95.12 97 ASN A O 1
ATOM 745 N N . ALA A 1 98 ? -13.017 9.202 5.040 1.00 94.94 98 ALA A N 1
ATOM 746 C CA . ALA A 1 98 ? -12.039 10.194 4.590 1.00 94.94 98 ALA A CA 1
ATOM 747 C C . ALA A 1 98 ? -10.831 10.338 5.532 1.00 94.94 98 ALA A C 1
ATOM 749 O O . ALA A 1 98 ? -9.710 10.511 5.060 1.00 94.94 98 ALA A O 1
ATOM 750 N N . THR A 1 99 ? -11.042 10.242 6.848 1.00 95.75 99 THR A N 1
ATOM 751 C CA . THR A 1 99 ? -9.966 10.327 7.843 1.00 95.75 99 THR A CA 1
ATOM 752 C C . THR A 1 99 ? -8.970 9.190 7.650 1.00 95.75 99 THR A C 1
ATOM 754 O O . THR A 1 99 ? -7.780 9.447 7.479 1.00 95.75 99 THR A O 1
ATOM 757 N N . ALA A 1 100 ? -9.457 7.950 7.578 1.00 95.81 100 ALA A N 1
ATOM 758 C CA . ALA A 1 100 ? -8.608 6.785 7.368 1.00 95.81 100 ALA A CA 1
ATOM 759 C C . ALA A 1 100 ? -7.853 6.865 6.035 1.00 95.81 100 ALA A C 1
ATOM 761 O O . ALA A 1 100 ? -6.656 6.585 5.984 1.00 95.81 100 ALA A O 1
ATOM 762 N N . ALA A 1 101 ? -8.518 7.308 4.964 1.00 97.12 101 ALA A N 1
ATOM 763 C CA . ALA A 1 101 ? -7.876 7.447 3.662 1.00 97.12 101 ALA A CA 1
ATOM 764 C C . ALA A 1 101 ? -6.739 8.485 3.669 1.00 97.12 101 ALA A C 1
ATOM 766 O O . ALA A 1 101 ? -5.649 8.217 3.159 1.00 97.12 101 ALA A O 1
ATOM 767 N N . ILE A 1 102 ? -6.957 9.641 4.306 1.00 97.44 102 ILE A N 1
ATOM 768 C C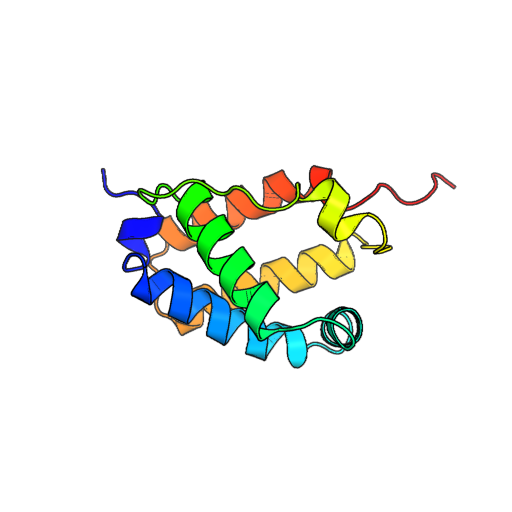A . ILE A 1 102 ? -5.935 10.686 4.468 1.00 97.44 102 ILE A CA 1
ATOM 769 C C . ILE A 1 102 ? -4.746 10.167 5.285 1.00 97.44 102 ILE A C 1
ATOM 771 O O . ILE A 1 102 ? -3.596 10.412 4.920 1.00 97.44 102 ILE A O 1
ATOM 775 N N . GLU A 1 103 ? -5.001 9.437 6.371 1.00 97.12 103 GLU A N 1
ATOM 776 C CA . GLU A 1 103 ? -3.956 8.886 7.240 1.00 97.12 103 GLU A CA 1
ATOM 777 C C . GLU A 1 103 ? -3.100 7.838 6.519 1.00 97.12 103 GLU A C 1
ATOM 779 O O . GLU A 1 103 ? -1.868 7.911 6.577 1.00 97.12 103 GLU A O 1
ATOM 784 N N . VAL A 1 104 ? -3.727 6.912 5.781 1.00 97.69 104 VAL A N 1
ATOM 785 C CA . VAL A 1 104 ? -3.012 5.924 4.955 1.00 97.69 104 VAL A CA 1
ATOM 786 C C . VAL A 1 104 ? -2.170 6.628 3.895 1.00 97.69 104 VAL A C 1
ATOM 788 O O . VAL A 1 1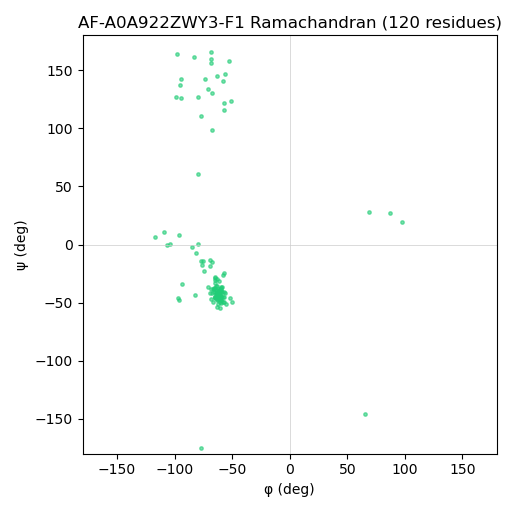04 ? -0.983 6.326 3.751 1.00 97.69 104 VAL A O 1
ATOM 791 N N . ARG A 1 105 ? -2.739 7.611 3.188 1.00 97.81 105 ARG A N 1
ATOM 792 C CA . ARG A 1 105 ? -2.009 8.365 2.165 1.00 97.81 105 ARG A CA 1
ATOM 793 C C . ARG A 1 105 ? -0.812 9.110 2.754 1.00 97.81 105 ARG A C 1
ATOM 795 O O . ARG A 1 105 ? 0.293 9.006 2.226 1.00 97.81 105 ARG A O 1
ATOM 802 N N . ALA A 1 106 ? -0.998 9.812 3.869 1.00 97.06 106 ALA A N 1
ATOM 803 C CA . ALA A 1 106 ? 0.073 10.540 4.544 1.00 97.06 106 ALA A CA 1
ATOM 804 C C . ALA A 1 106 ? 1.160 9.607 5.104 1.00 97.06 106 ALA A C 1
ATOM 806 O O . ALA A 1 106 ? 2.338 9.968 5.153 1.00 97.06 106 ALA A O 1
ATOM 807 N N . LEU A 1 107 ? 0.798 8.399 5.544 1.00 96.00 107 LEU A N 1
ATOM 808 C CA . LEU A 1 107 ? 1.769 7.368 5.895 1.00 96.00 107 LEU A CA 1
ATOM 809 C C . LEU A 1 107 ? 2.600 6.955 4.681 1.00 96.00 107 LEU A C 1
ATOM 811 O O . LEU A 1 107 ? 3.825 7.021 4.752 1.00 96.00 107 LEU A O 1
ATOM 815 N N . LEU A 1 108 ? 1.956 6.568 3.583 1.00 96.94 108 LEU A N 1
ATOM 816 C CA . LEU A 1 108 ? 2.653 6.097 2.390 1.00 96.94 108 LEU A CA 1
ATOM 817 C C . LEU A 1 108 ? 3.520 7.185 1.750 1.00 96.94 108 LEU A C 1
ATOM 819 O O . LEU A 1 108 ? 4.623 6.888 1.301 1.00 96.94 108 LEU A O 1
ATOM 823 N N . GLU A 1 109 ? 3.099 8.448 1.772 1.00 96.44 109 GLU A N 1
ATOM 824 C CA . GLU A 1 109 ? 3.922 9.553 1.265 1.00 96.44 109 GLU A CA 1
ATOM 825 C C . GLU A 1 109 ? 5.251 9.666 2.031 1.00 96.44 109 GLU A C 1
ATOM 827 O O . GLU A 1 109 ? 6.315 9.823 1.436 1.00 96.44 109 GLU A O 1
ATOM 832 N N . ARG A 1 110 ? 5.237 9.486 3.359 1.00 94.75 110 ARG A N 1
ATOM 833 C CA . ARG A 1 110 ? 6.467 9.505 4.173 1.00 94.75 110 ARG A CA 1
ATOM 834 C C . ARG A 1 110 ? 7.416 8.355 3.836 1.00 94.75 110 ARG A C 1
ATOM 836 O O . ARG A 1 110 ? 8.629 8.498 3.987 1.00 94.75 110 ARG A O 1
ATOM 843 N N . LEU A 1 111 ? 6.883 7.222 3.382 1.00 94.19 111 LEU A N 1
ATOM 844 C CA . LEU A 1 111 ? 7.671 6.046 3.004 1.00 94.19 111 LEU A CA 1
ATOM 845 C C . LEU A 1 111 ? 8.343 6.189 1.634 1.00 94.19 111 LEU A C 1
ATOM 847 O O . LEU A 1 111 ? 9.287 5.448 1.350 1.00 94.19 111 LEU A O 1
ATOM 851 N N . ARG A 1 112 ? 7.938 7.174 0.824 1.00 94.75 112 ARG A N 1
ATOM 852 C CA . ARG A 1 112 ? 8.537 7.465 -0.484 1.00 94.75 112 ARG A CA 1
ATOM 853 C C . ARG A 1 112 ? 10.051 7.616 -0.396 1.00 94.75 112 ARG A C 1
ATOM 855 O O . ARG A 1 112 ? 10.768 6.963 -1.136 1.00 94.75 112 ARG A O 1
ATOM 862 N N . LEU A 1 113 ? 10.544 8.368 0.591 1.00 90.62 113 LEU A N 1
ATOM 863 C CA . LEU A 1 113 ? 11.982 8.595 0.812 1.00 90.62 113 LEU A CA 1
ATOM 864 C C . LEU A 1 113 ? 12.758 7.338 1.245 1.00 90.62 113 LEU A C 1
ATOM 866 O O . LEU A 1 113 ? 13.989 7.330 1.255 1.00 90.62 113 LEU A O 1
ATOM 870 N N . VAL A 1 114 ? 12.053 6.289 1.670 1.00 90.50 114 VAL A N 1
ATOM 871 C CA . VAL A 1 114 ? 12.646 5.005 2.065 1.00 90.50 114 VAL A CA 1
ATOM 872 C C . VAL A 1 114 ? 12.675 4.030 0.888 1.00 90.50 114 VAL A C 1
ATOM 874 O O . VAL A 1 114 ? 13.605 3.227 0.805 1.00 90.50 114 VAL A O 1
ATOM 877 N N . ILE A 1 115 ? 11.661 4.098 0.022 1.00 92.12 115 ILE A N 1
ATOM 878 C CA . ILE A 1 115 ? 11.396 3.148 -1.065 1.00 92.12 115 ILE A CA 1
ATOM 879 C C . ILE A 1 115 ? 11.975 3.635 -2.396 1.00 92.12 115 ILE A C 1
ATOM 881 O O . ILE A 1 115 ? 12.639 2.871 -3.095 1.00 92.12 115 ILE A O 1
ATOM 885 N N . VAL A 1 116 ? 11.733 4.897 -2.747 1.00 91.31 116 VAL A N 1
ATOM 886 C CA . VAL A 1 116 ? 12.266 5.516 -3.960 1.00 91.31 116 VAL A CA 1
ATOM 887 C C . VAL A 1 116 ? 13.724 5.858 -3.692 1.00 91.31 116 VAL A C 1
ATOM 889 O O . VAL A 1 116 ? 14.051 6.729 -2.883 1.00 91.31 116 VAL A O 1
ATOM 892 N N . SER A 1 117 ? 14.621 5.135 -4.357 1.00 70.31 117 SER A N 1
ATOM 893 C CA . SER A 1 117 ? 16.031 5.506 -4.359 1.00 70.31 117 SER A CA 1
ATOM 894 C C . SER A 1 117 ? 16.180 6.770 -5.207 1.00 70.31 117 SER A C 1
ATOM 896 O O . SER A 1 117 ? 15.632 6.800 -6.309 1.00 70.31 117 SER A O 1
ATOM 898 N N . PRO A 1 118 ? 16.914 7.809 -4.761 1.00 56.69 118 PRO A N 1
ATOM 899 C CA . PRO A 1 118 ? 17.250 8.901 -5.659 1.00 56.69 118 PRO A CA 1
ATOM 900 C C . PRO A 1 118 ? 17.981 8.289 -6.855 1.00 56.69 118 PRO A C 1
ATOM 902 O O . PRO A 1 118 ? 18.993 7.605 -6.679 1.00 56.69 118 PRO A O 1
ATOM 905 N N . GLY A 1 119 ? 17.443 8.494 -8.061 1.00 50.91 119 GLY A N 1
ATOM 906 C CA . GLY A 1 119 ? 18.147 8.132 -9.287 1.00 50.91 119 GLY A CA 1
ATOM 907 C C . GLY A 1 119 ? 19.551 8.749 -9.279 1.00 50.91 119 GLY A C 1
ATOM 908 O O . GLY A 1 119 ? 19.788 9.717 -8.542 1.00 50.91 119 GLY A O 1
ATOM 909 N N . PRO A 1 120 ? 20.509 8.207 -10.052 1.00 42.75 120 PRO A N 1
ATOM 910 C CA . PRO A 1 120 ? 21.820 8.833 -10.154 1.00 42.75 120 PRO A CA 1
ATOM 911 C C . PRO A 1 120 ? 21.617 10.314 -10.484 1.00 42.75 120 PRO A C 1
ATOM 913 O O . PRO A 1 120 ? 20.914 10.648 -11.438 1.00 42.75 120 PRO A O 1
ATOM 916 N N . ARG A 1 121 ? 22.169 11.203 -9.646 1.00 40.91 121 ARG A N 1
ATOM 917 C CA . ARG A 1 121 ? 22.242 12.625 -9.987 1.00 40.91 121 ARG A CA 1
ATOM 918 C C . ARG A 1 121 ? 23.009 12.698 -11.305 1.00 40.91 121 ARG A C 1
ATOM 920 O O . ARG A 1 121 ? 24.155 12.250 -11.343 1.00 40.91 121 ARG A O 1
ATOM 927 N N . ALA A 1 122 ? 22.331 13.160 -12.354 1.00 39.66 122 ALA A N 1
ATOM 928 C CA . ALA A 1 122 ? 22.970 13.536 -13.608 1.00 39.66 122 ALA A CA 1
ATOM 929 C C . ALA A 1 122 ? 24.041 14.606 -13.358 1.00 39.66 122 ALA A C 1
ATOM 931 O O . ALA A 1 122 ? 23.852 15.418 -12.417 1.00 39.66 122 ALA A O 1
#